Protein AF-A0A1I4PUM6-F1 (afdb_monomer_lite)

Structure (mmCIF, N/CA/C/O backbone):
data_AF-A0A1I4PUM6-F1
#
_entry.id   AF-A0A1I4PUM6-F1
#
loop_
_atom_site.group_PDB
_atom_site.id
_atom_site.type_symbol
_atom_site.label_atom_id
_atom_site.label_alt_id
_atom_site.label_comp_id
_atom_site.label_asym_id
_atom_site.label_entity_id
_atom_site.label_seq_id
_atom_site.pdbx_PDB_ins_code
_atom_site.Cartn_x
_atom_site.Cartn_y
_atom_site.Cartn_z
_atom_site.occupancy
_atom_site.B_iso_or_equiv
_atom_site.auth_seq_id
_atom_site.auth_comp_id
_atom_site.auth_asym_id
_atom_site.auth_atom_id
_atom_site.pdbx_PDB_model_num
ATOM 1 N N . MET A 1 1 ? 8.832 -17.623 12.349 1.00 40.56 1 MET A N 1
ATOM 2 C CA . MET A 1 1 ? 8.637 -16.207 11.969 1.00 40.56 1 MET A CA 1
ATOM 3 C C . MET A 1 1 ? 8.094 -16.170 10.553 1.00 40.56 1 MET A C 1
ATOM 5 O O . MET A 1 1 ? 8.860 -16.377 9.623 1.00 40.56 1 MET A O 1
ATOM 9 N N . SER A 1 2 ? 6.790 -15.961 10.381 1.00 55.06 2 SER A N 1
ATOM 10 C CA . SER A 1 2 ? 6.219 -15.726 9.051 1.00 55.06 2 SER A CA 1
ATOM 11 C C . SER A 1 2 ? 6.282 -14.227 8.786 1.00 55.06 2 SER A C 1
ATOM 13 O O . SER A 1 2 ? 5.337 -13.499 9.072 1.00 55.06 2 SER A O 1
ATOM 15 N N . GLY A 1 3 ? 7.449 -13.748 8.349 1.00 65.00 3 GLY A N 1
ATOM 16 C CA . GLY A 1 3 ? 7.566 -12.392 7.826 1.00 65.00 3 GLY A CA 1
ATOM 17 C C . GLY A 1 3 ? 6.678 -12.289 6.593 1.00 65.00 3 GLY A C 1
ATOM 18 O O . GLY A 1 3 ? 6.787 -13.110 5.684 1.00 65.00 3 GLY A O 1
ATOM 19 N N . TRP A 1 4 ? 5.756 -11.332 6.578 1.00 70.50 4 TRP A N 1
ATOM 20 C CA . TRP A 1 4 ? 5.011 -11.035 5.363 1.00 70.50 4 TRP A CA 1
ATOM 21 C C . TRP A 1 4 ? 6.005 -10.520 4.312 1.00 70.50 4 TRP A C 1
ATOM 23 O O . TRP A 1 4 ? 6.661 -9.503 4.529 1.00 70.50 4 TRP A O 1
ATOM 33 N N . GLY A 1 5 ? 6.144 -11.251 3.206 1.00 75.62 5 GLY A N 1
ATOM 34 C CA . GLY A 1 5 ? 6.897 -10.833 2.026 1.00 75.62 5 GLY A CA 1
ATOM 35 C C . GLY A 1 5 ? 5.946 -10.319 0.950 1.00 75.62 5 GLY A C 1
ATOM 36 O O . GLY A 1 5 ? 4.827 -10.817 0.805 1.00 75.62 5 GLY A O 1
ATOM 37 N N . CYS A 1 6 ? 6.371 -9.318 0.182 1.00 83.88 6 CYS A N 1
ATOM 38 C CA . CYS A 1 6 ? 5.567 -8.821 -0.927 1.00 83.88 6 CYS A CA 1
ATOM 39 C C . CYS A 1 6 ? 5.659 -9.811 -2.108 1.00 83.88 6 CYS A C 1
ATOM 41 O O . CYS A 1 6 ? 6.754 -10.058 -2.603 1.00 83.88 6 CYS A O 1
ATOM 43 N N . PRO A 1 7 ? 4.537 -10.345 -2.628 1.00 85.94 7 PRO A N 1
ATOM 44 C CA . PRO A 1 7 ? 4.554 -11.334 -3.717 1.00 85.94 7 PRO A CA 1
ATOM 45 C C . PRO A 1 7 ? 5.046 -10.763 -5.055 1.00 85.94 7 PRO A C 1
ATOM 47 O O . PRO A 1 7 ? 5.328 -11.506 -5.988 1.00 85.94 7 PRO A O 1
ATOM 50 N N . HIS A 1 8 ? 5.112 -9.436 -5.162 1.00 87.44 8 HIS A N 1
ATOM 51 C CA . HIS A 1 8 ? 5.627 -8.725 -6.329 1.00 87.44 8 HIS A CA 1
ATOM 52 C C . HIS A 1 8 ? 7.063 -8.227 -6.126 1.00 87.44 8 HIS A C 1
ATOM 54 O O . HIS A 1 8 ? 7.569 -7.492 -6.975 1.00 87.44 8 HIS A O 1
ATOM 60 N N . GLU A 1 9 ? 7.686 -8.550 -4.992 1.00 90.12 9 GLU A N 1
ATOM 61 C CA . GLU A 1 9 ? 9.068 -8.189 -4.717 1.00 90.12 9 GLU A CA 1
ATOM 62 C C . GLU A 1 9 ? 10.024 -9.190 -5.363 1.00 90.12 9 GLU A C 1
ATOM 64 O O . GLU A 1 9 ? 9.877 -10.402 -5.221 1.00 90.12 9 GLU A O 1
ATOM 69 N N . SER A 1 10 ? 10.999 -8.663 -6.094 1.00 89.12 10 SER A N 1
ATOM 70 C CA . SER A 1 10 ? 12.095 -9.416 -6.686 1.00 89.12 10 SER A CA 1
ATOM 71 C C . SER A 1 10 ? 13.375 -8.612 -6.512 1.00 89.12 10 SER A C 1
ATOM 73 O O . SER A 1 10 ? 13.467 -7.474 -6.977 1.00 89.12 10 SER A O 1
ATOM 75 N N . LYS A 1 11 ? 14.369 -9.187 -5.824 1.00 89.06 11 LYS A N 1
ATOM 76 C CA . LYS A 1 11 ? 15.666 -8.540 -5.543 1.00 89.06 11 LYS A CA 1
ATOM 77 C C . LYS A 1 11 ? 15.508 -7.154 -4.887 1.00 89.06 11 LYS A C 1
ATOM 79 O O . LYS A 1 11 ? 16.237 -6.223 -5.232 1.00 89.06 11 LYS A O 1
ATOM 84 N N . GLY A 1 12 ? 14.533 -6.995 -3.986 1.00 86.88 12 GLY A N 1
ATOM 85 C CA . GLY A 1 12 ? 14.240 -5.724 -3.315 1.00 86.88 12 GLY A CA 1
ATOM 86 C C . GLY A 1 12 ? 13.504 -4.686 -4.171 1.00 86.88 12 GLY A C 1
ATOM 87 O O . GLY A 1 12 ? 13.337 -3.545 -3.738 1.00 86.88 12 GLY A O 1
ATOM 88 N N . ARG A 1 13 ? 13.046 -5.045 -5.377 1.00 90.00 13 ARG A N 1
ATOM 89 C CA . ARG A 1 13 ? 12.278 -4.169 -6.276 1.00 90.00 13 ARG A CA 1
ATOM 90 C C . ARG A 1 13 ? 10.860 -4.670 -6.468 1.00 90.00 13 ARG A C 1
ATOM 92 O O . ARG A 1 13 ? 10.613 -5.870 -6.469 1.00 90.00 13 ARG A O 1
ATOM 99 N N . CYS A 1 14 ? 9.918 -3.752 -6.631 1.00 90.75 14 CYS A N 1
ATOM 100 C CA . CYS A 1 14 ? 8.516 -4.082 -6.824 1.00 90.75 14 CYS A CA 1
ATOM 101 C C . CYS A 1 14 ? 8.179 -4.116 -8.317 1.00 90.75 14 CYS A C 1
ATOM 103 O O . CYS A 1 14 ? 8.003 -3.066 -8.936 1.00 90.75 14 CYS A O 1
ATOM 105 N N . GLY A 1 15 ? 7.986 -5.309 -8.884 1.00 89.31 15 GLY A N 1
ATOM 106 C CA . GLY A 1 15 ? 7.588 -5.461 -10.292 1.00 89.31 15 GLY A CA 1
ATOM 107 C C . GLY A 1 15 ? 6.202 -4.877 -10.607 1.00 89.31 15 GLY A C 1
ATOM 108 O O . GLY A 1 15 ? 5.878 -4.599 -11.754 1.00 89.31 15 GLY A O 1
ATOM 109 N N . ARG A 1 16 ? 5.373 -4.633 -9.582 1.00 87.56 16 ARG A N 1
ATOM 110 C CA . ARG A 1 16 ? 4.071 -3.960 -9.728 1.00 87.56 16 ARG A CA 1
ATOM 111 C C . ARG A 1 16 ? 4.195 -2.439 -9.860 1.00 87.56 16 ARG A C 1
ATOM 113 O O . ARG A 1 16 ? 3.285 -1.799 -10.376 1.00 87.56 16 ARG A O 1
ATOM 120 N N . LEU A 1 17 ? 5.288 -1.864 -9.364 1.00 87.75 17 LEU A N 1
ATOM 121 C CA . LEU A 1 17 ? 5.523 -0.423 -9.301 1.00 87.75 17 LEU A CA 1
ATOM 122 C C . LEU A 1 17 ? 6.748 -0.045 -10.141 1.00 87.75 17 LEU A C 1
ATOM 124 O O . LEU A 1 17 ? 7.652 0.608 -9.639 1.00 87.75 17 LEU A O 1
ATOM 128 N N . ASN A 1 18 ? 6.791 -0.450 -11.413 1.00 88.56 18 ASN A N 1
ATOM 129 C CA . ASN A 1 18 ? 7.867 -0.083 -12.347 1.00 88.56 18 ASN A CA 1
ATOM 130 C C . ASN A 1 18 ? 9.290 -0.341 -11.797 1.00 88.56 18 ASN A C 1
ATOM 132 O O . ASN A 1 18 ? 10.179 0.488 -11.980 1.00 88.56 18 ASN A O 1
ATOM 136 N N . ASP A 1 19 ? 9.497 -1.452 -11.080 1.00 88.50 19 ASP A N 1
ATOM 137 C CA . ASP A 1 19 ? 10.801 -1.854 -10.528 1.00 88.50 19 ASP A CA 1
ATOM 138 C C . ASP A 1 19 ? 11.450 -0.841 -9.557 1.00 88.50 19 ASP A C 1
ATOM 140 O O . ASP A 1 19 ? 12.673 -0.804 -9.393 1.00 88.50 19 ASP A O 1
ATOM 144 N N . ILE A 1 20 ? 10.649 -0.035 -8.856 1.00 89.31 20 ILE A N 1
ATOM 145 C CA . ILE A 1 20 ? 11.144 0.818 -7.759 1.00 89.31 20 ILE A CA 1
ATOM 146 C C . ILE A 1 20 ? 11.450 -0.009 -6.493 1.00 89.31 20 ILE A C 1
ATOM 148 O O . ILE A 1 20 ? 10.972 -1.144 -6.382 1.00 89.31 20 ILE A O 1
ATOM 152 N N . PRO A 1 21 ? 12.192 0.536 -5.504 1.00 88.94 21 PRO A N 1
ATOM 153 C CA . PRO A 1 21 ? 12.411 -0.131 -4.218 1.00 88.94 21 PRO A CA 1
ATOM 154 C C . PRO A 1 21 ? 11.099 -0.597 -3.571 1.00 88.94 21 PRO A C 1
ATOM 156 O O . PRO A 1 21 ? 10.139 0.167 -3.471 1.00 88.94 21 PRO A O 1
ATOM 159 N N . CYS A 1 22 ? 11.025 -1.865 -3.162 1.00 86.62 22 CYS A N 1
ATOM 160 C CA . CYS A 1 22 ? 9.785 -2.458 -2.669 1.00 86.62 22 CYS A CA 1
ATOM 161 C C . CYS A 1 22 ? 9.543 -2.145 -1.189 1.00 86.62 22 CYS A C 1
ATOM 163 O O . CYS A 1 22 ? 9.892 -2.920 -0.305 1.00 86.62 22 CYS A O 1
ATOM 165 N N . GLU A 1 23 ? 8.865 -1.033 -0.933 1.00 85.00 23 GLU A N 1
ATOM 166 C CA . GLU A 1 23 ? 8.480 -0.607 0.412 1.00 85.00 23 GLU A CA 1
ATOM 167 C C . GLU A 1 23 ? 6.979 -0.865 0.675 1.00 85.00 23 GLU A C 1
ATOM 169 O O . GLU A 1 23 ? 6.120 -0.472 -0.131 1.00 85.00 23 GLU A O 1
ATOM 174 N N . PRO A 1 24 ? 6.611 -1.495 1.808 1.00 83.81 24 PRO A N 1
ATOM 175 C CA . PRO A 1 24 ? 5.214 -1.712 2.161 1.00 83.81 24 PRO A CA 1
ATOM 176 C C . PRO A 1 24 ? 4.510 -0.377 2.435 1.00 83.81 24 PRO A C 1
ATOM 178 O O . PRO A 1 24 ? 5.079 0.534 3.035 1.00 83.81 24 PRO A O 1
ATOM 181 N N . GLY A 1 25 ? 3.262 -0.260 1.975 1.00 82.50 25 GLY A N 1
ATOM 182 C CA . GLY A 1 25 ? 2.434 0.933 2.184 1.00 82.50 25 GLY A CA 1
ATOM 183 C C . GLY A 1 25 ? 2.678 2.085 1.207 1.00 82.50 25 GLY A C 1
ATOM 184 O O . GLY A 1 25 ? 1.967 3.080 1.261 1.00 82.50 25 GLY A O 1
ATOM 185 N N . MET A 1 26 ? 3.621 1.972 0.266 1.00 85.81 26 MET A N 1
ATOM 186 C CA . MET A 1 26 ? 3.777 3.001 -0.769 1.00 85.81 26 MET A CA 1
ATOM 187 C C . MET A 1 26 ? 2.553 3.108 -1.683 1.00 85.81 26 MET A C 1
ATOM 189 O O . MET A 1 26 ? 1.820 2.141 -1.887 1.00 85.81 26 MET A O 1
ATOM 193 N N . LYS A 1 27 ? 2.348 4.280 -2.295 1.00 79.56 27 LYS A N 1
ATOM 194 C CA . LYS A 1 27 ? 1.251 4.512 -3.244 1.00 79.56 27 LYS A CA 1
ATOM 195 C C . LYS A 1 27 ? 1.278 3.468 -4.371 1.00 79.56 27 LYS A C 1
ATOM 197 O O . LYS A 1 27 ? 2.257 3.360 -5.098 1.00 79.56 27 LYS A O 1
ATOM 202 N N . GLY A 1 28 ? 0.191 2.705 -4.502 1.00 80.25 28 GLY A N 1
ATOM 203 C CA . GLY A 1 28 ? 0.053 1.611 -5.474 1.00 80.25 28 GLY A CA 1
ATOM 204 C C . GLY A 1 28 ? 0.539 0.235 -4.986 1.00 80.25 28 GLY A C 1
ATOM 205 O O . GLY A 1 28 ? 0.337 -0.763 -5.680 1.00 80.25 28 GLY A O 1
ATOM 206 N N . CYS A 1 29 ? 1.102 0.145 -3.776 1.00 87.12 29 CYS A N 1
ATOM 207 C CA . CYS A 1 29 ? 1.327 -1.119 -3.076 1.00 87.12 29 CYS A CA 1
ATOM 208 C C . CYS A 1 29 ? -0.015 -1.794 -2.754 1.00 87.12 29 CYS A C 1
ATOM 210 O O . CYS A 1 29 ? -1.001 -1.133 -2.436 1.00 87.12 29 CYS A O 1
ATOM 212 N N . VAL A 1 30 ? -0.046 -3.127 -2.751 1.00 85.44 30 VAL A N 1
ATOM 213 C CA . VAL A 1 30 ? -1.249 -3.913 -2.419 1.00 85.44 30 VAL A CA 1
ATOM 214 C C . VAL A 1 30 ? -1.751 -3.698 -0.988 1.00 85.44 30 VAL A C 1
ATOM 216 O O . VAL A 1 30 ? -2.910 -3.993 -0.697 1.00 85.44 30 VAL A O 1
ATOM 219 N N . LEU A 1 31 ? -0.889 -3.199 -0.099 1.00 85.69 31 LEU A N 1
ATOM 220 C CA . LEU A 1 31 ? -1.239 -2.860 1.278 1.00 85.69 31 LEU A CA 1
ATOM 221 C C . LEU A 1 31 ? -1.730 -1.416 1.435 1.00 85.69 31 LEU A C 1
ATOM 223 O O . LEU A 1 31 ? -2.351 -1.094 2.449 1.00 85.69 31 LEU A O 1
ATOM 227 N N . ALA A 1 32 ? -1.460 -0.548 0.455 1.00 86.50 32 ALA A N 1
ATOM 228 C CA . ALA A 1 32 ? -1.845 0.853 0.533 1.00 86.50 32 ALA A CA 1
ATOM 229 C C . ALA A 1 32 ? -3.369 0.971 0.616 1.00 86.50 32 ALA A C 1
ATOM 231 O O . ALA A 1 32 ? -4.100 0.479 -0.243 1.00 86.50 32 ALA A O 1
ATOM 232 N N . GLY A 1 33 ? -3.851 1.616 1.677 1.00 83.94 33 GLY A N 1
ATOM 233 C CA . GLY A 1 33 ? -5.279 1.792 1.920 1.00 83.94 33 GLY A CA 1
ATOM 234 C C . GLY A 1 33 ? -5.997 0.614 2.576 1.00 83.94 33 GLY A C 1
ATOM 235 O O . GLY A 1 33 ? -7.182 0.749 2.844 1.00 83.94 33 GLY A O 1
ATOM 236 N N . ARG A 1 34 ? -5.309 -0.501 2.849 1.00 85.62 34 ARG A N 1
ATOM 237 C CA . ARG A 1 34 ? -5.842 -1.616 3.655 1.00 85.62 34 ARG A CA 1
ATOM 238 C C . ARG A 1 34 ? -5.342 -1.597 5.091 1.00 85.62 34 ARG A C 1
ATOM 240 O O . ARG A 1 34 ? -6.024 -2.071 5.987 1.00 85.62 34 ARG A O 1
ATOM 247 N N . PHE A 1 35 ? -4.138 -1.074 5.285 1.00 86.12 35 PHE A N 1
ATOM 248 C CA . PHE A 1 35 ? -3.484 -1.012 6.580 1.00 86.12 35 PHE A CA 1
ATOM 249 C C . PHE A 1 35 ? -3.059 0.418 6.876 1.00 86.12 35 PHE A C 1
ATOM 251 O O . PHE A 1 35 ? -2.770 1.196 5.963 1.00 86.12 35 PHE A O 1
ATOM 258 N N . VAL A 1 36 ? -3.017 0.735 8.168 1.00 88.69 36 VAL A N 1
ATOM 259 C CA . VAL A 1 36 ? -2.410 1.962 8.676 1.00 88.69 36 VAL A CA 1
ATOM 260 C C . VAL A 1 36 ? -0.984 1.639 9.099 1.00 88.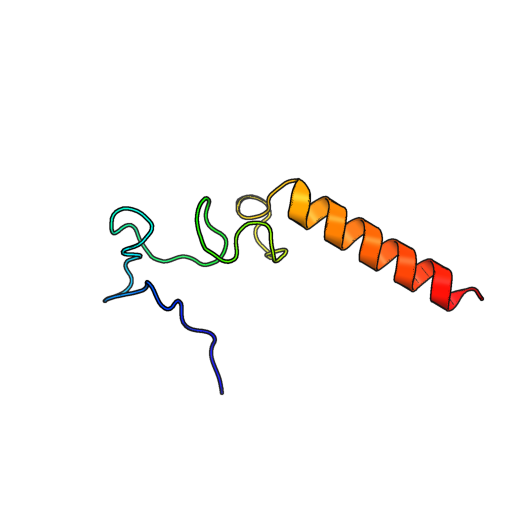69 36 VAL A C 1
ATOM 262 O O . VAL A 1 36 ? -0.758 0.796 9.966 1.00 88.69 36 VAL A O 1
ATOM 265 N N . PHE A 1 37 ? -0.034 2.306 8.464 1.00 87.88 37 PHE A N 1
ATOM 266 C CA . PH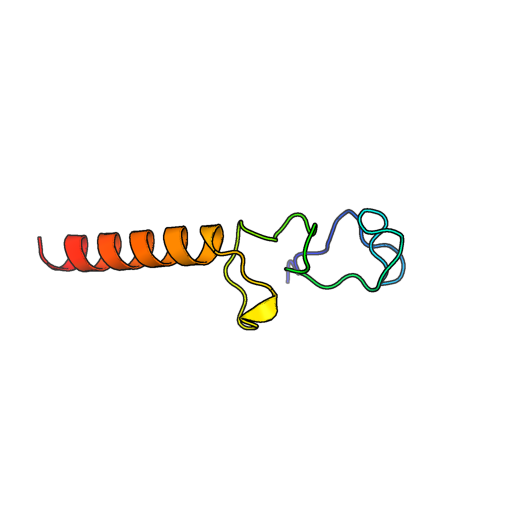E A 1 37 ? 1.392 2.231 8.732 1.00 87.88 37 PHE A CA 1
ATOM 267 C C . PHE A 1 37 ? 1.810 3.288 9.754 1.00 87.88 37 PHE A C 1
ATOM 269 O O . PHE A 1 37 ? 1.157 4.324 9.892 1.00 87.88 37 PHE A O 1
ATOM 276 N N . SER A 1 38 ? 2.935 3.046 10.431 1.00 87.06 38 SER A N 1
ATOM 277 C CA . SER A 1 38 ? 3.535 4.016 11.357 1.00 87.06 38 SER A CA 1
ATOM 278 C C . SER A 1 38 ? 3.994 5.298 10.656 1.00 87.06 38 SER A C 1
ATOM 280 O O . SER A 1 38 ? 4.000 6.358 11.271 1.00 87.06 38 SER A O 1
ATOM 282 N N . ASP A 1 39 ? 4.360 5.213 9.373 1.00 85.12 39 ASP A N 1
ATOM 283 C CA . ASP A 1 39 ? 4.661 6.383 8.546 1.00 85.12 39 ASP A CA 1
ATOM 284 C C . ASP A 1 39 ? 3.353 6.985 7.994 1.00 85.12 39 ASP A C 1
ATOM 286 O O . ASP A 1 39 ? 2.657 6.322 7.213 1.00 85.12 39 ASP A O 1
ATOM 290 N N . PRO A 1 40 ? 3.007 8.234 8.355 1.00 86.19 40 PRO A N 1
ATOM 291 C CA . PRO A 1 40 ? 1.771 8.869 7.910 1.00 86.19 40 PRO A CA 1
ATOM 292 C C . PRO A 1 40 ? 1.722 9.092 6.393 1.00 86.19 40 PRO A C 1
ATOM 294 O O . PRO A 1 40 ? 0.637 9.068 5.813 1.00 86.19 40 PRO A O 1
ATOM 297 N N . SER A 1 41 ? 2.869 9.240 5.728 1.00 85.75 41 SER A N 1
ATOM 298 C CA . SER A 1 41 ? 2.967 9.493 4.281 1.00 85.75 41 SER A CA 1
ATOM 299 C C . SER A 1 41 ? 2.536 8.288 3.441 1.00 85.75 41 SER A C 1
ATOM 301 O O . SER A 1 41 ? 2.226 8.419 2.257 1.00 85.75 41 SER A O 1
ATOM 303 N N . LYS A 1 42 ? 2.516 7.100 4.054 1.00 85.12 42 LYS A N 1
ATOM 304 C CA . LYS A 1 42 ? 2.132 5.823 3.437 1.00 85.12 42 LYS A CA 1
ATOM 305 C C . LYS A 1 42 ? 0.647 5.492 3.646 1.00 85.12 42 LYS A C 1
ATOM 307 O O . LYS A 1 42 ? 0.137 4.506 3.114 1.00 85.12 42 LYS A O 1
ATOM 312 N N . ASN A 1 43 ? -0.073 6.326 4.395 1.00 88.88 43 ASN A N 1
ATOM 313 C CA . ASN A 1 43 ? -1.478 6.109 4.705 1.00 88.88 43 ASN A CA 1
ATOM 314 C C . ASN A 1 43 ? -2.385 6.868 3.741 1.00 88.88 43 ASN A C 1
ATOM 316 O O . ASN A 1 43 ? -2.210 8.055 3.478 1.00 88.88 43 ASN A O 1
ATOM 320 N N . THR A 1 44 ? -3.405 6.183 3.227 1.00 88.19 44 THR A N 1
ATOM 321 C CA . THR A 1 44 ? -4.453 6.838 2.441 1.00 88.19 44 THR A CA 1
ATOM 322 C C . THR A 1 44 ? -5.538 7.377 3.370 1.00 88.19 44 THR A C 1
ATOM 324 O O . THR A 1 44 ? -5.789 6.820 4.441 1.00 88.19 44 THR A O 1
ATOM 327 N N . ALA A 1 45 ? -6.248 8.423 2.936 1.00 88.19 45 ALA A N 1
ATOM 328 C CA . ALA A 1 45 ? -7.381 8.975 3.686 1.00 88.19 45 ALA A CA 1
ATOM 329 C C . ALA A 1 45 ? -8.442 7.913 4.023 1.00 88.19 45 ALA A C 1
ATOM 331 O O . ALA A 1 45 ? -9.093 7.992 5.061 1.00 88.19 45 ALA A O 1
ATOM 332 N N . ARG A 1 46 ? -8.593 6.899 3.163 1.00 88.25 46 ARG A N 1
ATOM 333 C CA . ARG A 1 46 ? -9.489 5.768 3.398 1.00 88.25 46 ARG A CA 1
ATOM 334 C C . ARG A 1 46 ? -9.043 4.933 4.605 1.00 88.25 46 ARG A C 1
ATOM 336 O O . ARG A 1 46 ? -9.832 4.782 5.529 1.00 88.25 46 ARG A O 1
ATOM 343 N N . ALA A 1 47 ? -7.794 4.456 4.622 1.00 87.94 47 ALA A N 1
ATOM 344 C CA . ALA A 1 47 ? -7.290 3.614 5.715 1.00 87.94 47 ALA A CA 1
ATOM 345 C C . ALA A 1 47 ? -7.352 4.323 7.074 1.00 87.94 47 ALA A C 1
ATOM 347 O O . ALA A 1 47 ? -7.667 3.702 8.085 1.00 87.94 47 ALA A O 1
ATOM 348 N N . LEU A 1 48 ? -7.088 5.635 7.096 1.00 90.00 48 LEU A N 1
ATOM 349 C CA . LEU A 1 48 ? -7.195 6.437 8.317 1.00 90.00 48 LEU A CA 1
ATOM 350 C C . LEU A 1 48 ? -8.640 6.531 8.825 1.00 90.00 48 LEU A C 1
ATOM 352 O O . LEU A 1 48 ? -8.866 6.434 10.027 1.00 90.00 48 LEU A O 1
ATOM 356 N N . ARG A 1 49 ? -9.618 6.696 7.923 1.00 90.75 49 ARG A N 1
ATOM 357 C CA . ARG A 1 49 ? -11.043 6.753 8.287 1.00 90.75 49 ARG A CA 1
ATOM 358 C C . ARG A 1 49 ? -11.561 5.404 8.774 1.00 90.75 49 ARG A C 1
ATOM 360 O O . ARG A 1 49 ? -12.221 5.377 9.802 1.00 90.75 49 ARG A O 1
ATOM 367 N N . GLU A 1 50 ? -11.231 4.314 8.079 1.00 89.62 50 GLU A N 1
ATOM 368 C CA . GLU A 1 50 ? -11.617 2.954 8.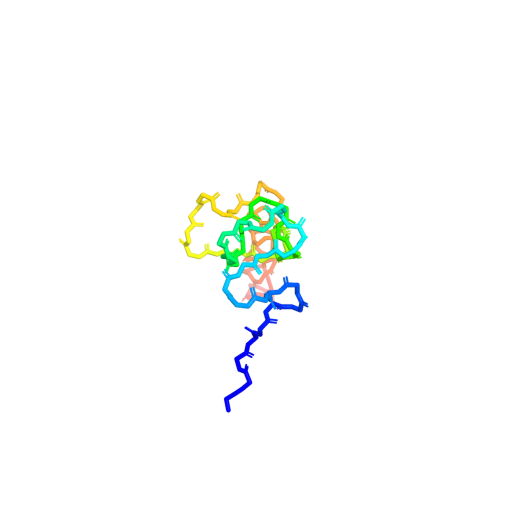493 1.00 89.62 50 GLU A CA 1
ATOM 369 C C . GLU A 1 50 ? -11.053 2.622 9.883 1.00 89.62 50 GLU A C 1
ATOM 371 O O . GLU A 1 50 ? -11.787 2.138 10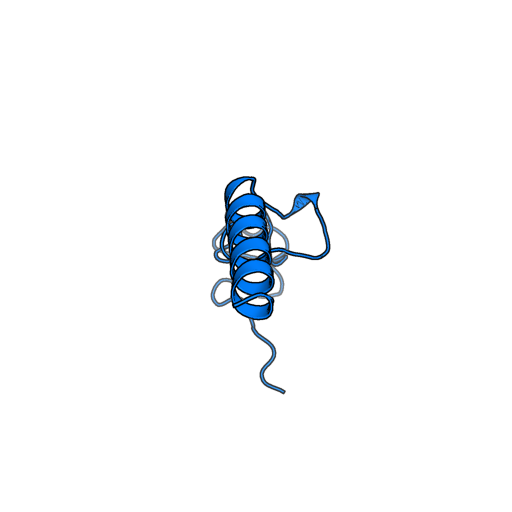.738 1.00 89.62 50 GLU A O 1
ATOM 376 N N . LYS A 1 51 ? -9.786 2.965 10.164 1.00 89.25 51 LYS A N 1
ATOM 377 C CA . LYS A 1 51 ? -9.211 2.747 11.499 1.00 89.25 51 LYS A CA 1
ATOM 378 C C . LYS A 1 51 ? -9.845 3.627 12.579 1.00 89.25 51 LYS A C 1
ATOM 380 O O . LYS A 1 51 ? -10.037 3.168 13.699 1.00 89.25 51 LYS A O 1
ATOM 385 N N . ALA A 1 52 ? -10.164 4.882 12.265 1.00 90.62 52 ALA A N 1
ATOM 386 C CA . ALA A 1 52 ? -10.840 5.764 13.213 1.00 90.62 52 ALA A CA 1
ATOM 387 C C . ALA A 1 52 ? -12.247 5.258 13.577 1.00 90.62 52 ALA A C 1
ATOM 389 O O . ALA A 1 52 ? -12.634 5.342 14.741 1.00 90.62 52 ALA A O 1
ATOM 390 N N . ASP A 1 53 ? -12.987 4.727 12.599 1.00 91.31 53 ASP A N 1
ATOM 391 C CA . ASP A 1 53 ? -14.306 4.124 12.809 1.00 91.31 53 ASP A CA 1
ATOM 392 C C . ASP A 1 53 ? -14.224 2.864 13.680 1.00 91.31 53 ASP A C 1
ATOM 394 O O . ASP A 1 53 ? -14.919 2.775 14.689 1.00 91.31 53 ASP A O 1
ATOM 398 N N . ASP A 1 54 ? -13.299 1.954 13.364 1.00 88.88 54 ASP A N 1
ATOM 399 C CA . ASP A 1 54 ? -13.028 0.744 14.149 1.00 88.88 54 ASP A CA 1
ATOM 400 C C . 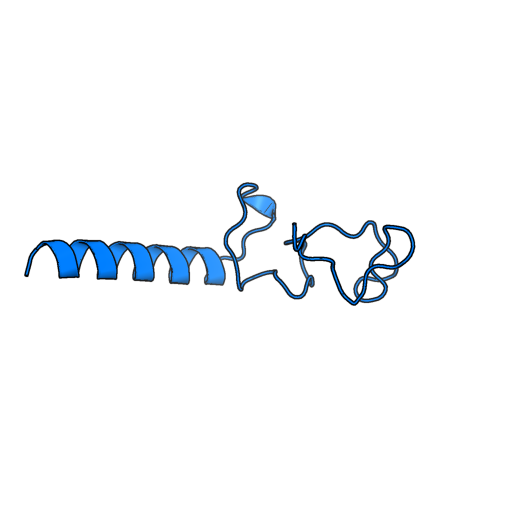ASP A 1 54 ? -12.691 1.082 15.613 1.00 88.88 54 ASP A C 1
ATOM 402 O O . ASP A 1 54 ? -13.336 0.596 16.542 1.00 88.88 54 ASP A O 1
ATOM 406 N N . SER A 1 55 ? -11.788 2.045 15.833 1.00 89.88 55 SER A N 1
ATOM 407 C CA . SER A 1 55 ? -11.448 2.519 17.182 1.00 89.88 55 SER A CA 1
ATOM 408 C C . SER A 1 55 ? -12.625 3.185 17.911 1.00 89.88 55 SER A C 1
ATOM 410 O O . SER A 1 55 ? -12.692 3.148 19.139 1.00 89.88 55 SER A O 1
ATOM 412 N N . LEU A 1 56 ? -13.558 3.828 17.201 1.00 91.25 56 LEU A N 1
ATOM 413 C CA . LEU A 1 56 ? -14.771 4.384 17.810 1.00 91.25 56 LEU A CA 1
ATOM 414 C C . LEU A 1 56 ? -15.759 3.275 18.186 1.00 91.25 56 LEU A C 1
ATOM 416 O O . LEU A 1 56 ? -16.316 3.305 19.282 1.00 91.25 56 LEU A O 1
ATOM 420 N N . GLN A 1 57 ? -15.963 2.307 17.293 1.00 90.38 57 GLN A N 1
ATOM 421 C CA . GLN A 1 57 ? -16.814 1.140 17.512 1.00 90.38 57 GLN A CA 1
ATOM 422 C C . GLN A 1 57 ? -16.365 0.351 18.747 1.00 90.38 57 GLN A C 1
ATOM 424 O O . GLN A 1 57 ? -17.203 0.011 19.581 1.00 90.38 57 GLN A O 1
ATOM 429 N N . GLU A 1 58 ? -15.063 0.101 18.904 1.00 91.56 58 GLU A N 1
ATOM 430 C CA . GLU A 1 58 ? -14.518 -0.568 20.092 1.00 91.56 58 GLU A CA 1
ATOM 431 C C . GLU A 1 58 ? -14.840 0.206 21.376 1.00 91.56 58 GLU A C 1
ATOM 433 O O . GLU A 1 58 ? -15.425 -0.351 22.304 1.00 91.56 58 GLU A O 1
ATOM 438 N N . ARG A 1 59 ? -14.604 1.523 21.388 1.00 91.19 59 ARG A N 1
ATOM 439 C CA . ARG A 1 59 ? -14.909 2.384 22.545 1.00 91.19 59 ARG A CA 1
ATOM 440 C C . ARG A 1 59 ? -16.396 2.454 22.891 1.00 91.19 59 ARG A C 1
ATOM 442 O O . ARG A 1 59 ? -16.745 2.723 24.039 1.00 91.19 59 ARG A O 1
ATOM 449 N N . LEU A 1 60 ? -17.278 2.302 21.902 1.00 92.19 60 LEU A N 1
ATOM 450 C CA . LEU A 1 60 ? -18.724 2.235 22.125 1.00 92.19 60 LEU A CA 1
ATOM 451 C C . LEU A 1 60 ? -19.127 0.885 22.729 1.00 92.19 60 LEU A C 1
ATOM 453 O O . LEU A 1 60 ? -19.965 0.865 23.626 1.00 92.19 60 LEU A O 1
ATOM 457 N N . LYS A 1 61 ? -18.504 -0.217 22.289 1.00 90.88 61 LYS A N 1
ATOM 458 C CA . LYS A 1 61 ? -18.727 -1.558 22.853 1.00 90.88 61 LYS A CA 1
ATOM 459 C C . LYS A 1 61 ? -18.275 -1.662 24.309 1.00 90.88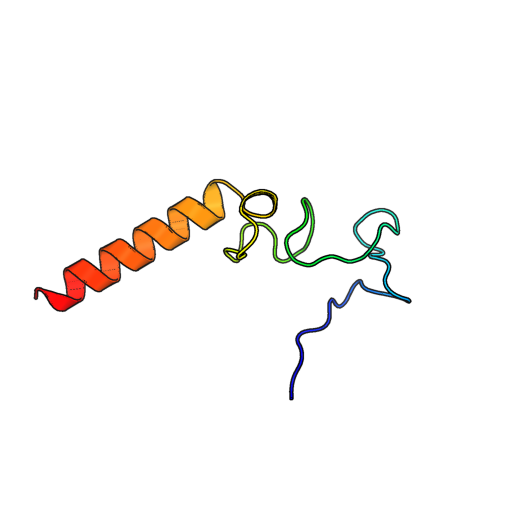 61 LYS A C 1
ATOM 461 O O . LYS A 1 61 ? -18.954 -2.309 25.086 1.00 90.88 61 LYS A O 1
ATOM 466 N N . GLU A 1 62 ? -17.186 -0.997 24.695 1.00 88.81 62 GLU A N 1
ATOM 467 C CA . GLU A 1 62 ? -16.700 -0.986 26.087 1.00 88.81 62 GLU A CA 1
ATOM 468 C C . GLU A 1 62 ? -17.651 -0.291 27.083 1.00 88.81 62 GLU A C 1
ATOM 470 O O . GLU A 1 62 ? -17.485 -0.431 28.293 1.00 88.81 62 GLU A O 1
ATOM 475 N N . LYS A 1 63 ? -18.622 0.494 26.598 1.00 85.25 63 LYS A N 1
ATOM 476 C CA . LYS A 1 63 ? -19.560 1.261 27.436 1.00 85.25 63 LYS A CA 1
ATOM 477 C C . LYS A 1 63 ? -20.950 0.632 27.573 1.00 85.25 63 LYS A C 1
ATOM 479 O O . LYS A 1 63 ? -21.756 1.183 28.323 1.00 85.25 63 LYS A O 1
ATOM 484 N N . GLY A 1 64 ? -21.247 -0.421 26.812 1.00 74.38 64 GLY A N 1
ATOM 485 C CA . GLY A 1 64 ? -22.531 -1.134 26.833 1.00 74.38 64 GLY A CA 1
ATOM 486 C C . GLY A 1 64 ? -22.464 -2.377 27.698 1.00 74.38 64 GLY A C 1
ATOM 487 O O . GLY A 1 64 ? -23.483 -2.655 28.362 1.00 74.38 64 GLY A O 1
#

pLDDT: mean 85.43, std 8.39, range [40.56, 92.19]

Foldseek 3Di:
DPDDDQPQDDPQFGVQPVRHGDDPLQDRRPCPLVADDPDNNSHDPNNVVVVVVVVVVVVVVVVD

Sequence (64 aa):
MSGWGCPHESKGRCGRLNDIPCEPGMKGCVLAGRFVFSDPSKNTARALREKADDSLQERLKEKG

Organism: Ectothiorhodospira mobilis (NCBI:txid195064)

Radius of gyration: 15.17 Å; chains: 1; bounding box: 38×26×40 Å

Secondary structure (DSSP, 8-state):
--PPPPTTEETTEETTTTTEE--TT-TT-TTBTTB--SSGGG--HHHHHHHHHHHHHHHHHTT-